Protein AF-A0A3B8K0N6-F1 (afdb_monomer_lite)

Radius of gyration: 29.84 Å; chains: 1; bounding box: 46×85×40 Å

Secondary structure (DSSP, 8-state):
------PPPS---PPP-PPPTTGGG----SPPP--S-HHHHHHHHHHHHHHHHHT------HHHHHHHHH-

Sequence (71 aa):
MARNRKRPRRSESRPALQPGDSWLRIKNPYPPIAQFSEDEIEAIHLASLNLLRDKGIKVLSEEARGHYRDA

Structure (mmCIF, N/CA/C/O backbone):
data_AF-A0A3B8K0N6-F1
#
_entry.id   AF-A0A3B8K0N6-F1
#
loop_
_atom_site.group_PDB
_atom_site.id
_atom_site.type_symbol
_atom_site.label_atom_id
_atom_site.label_alt_id
_atom_site.label_comp_id
_atom_site.label_asym_id
_atom_site.label_entity_id
_atom_site.label_seq_id
_atom_site.pdbx_PDB_ins_code
_atom_site.Cartn_x
_atom_site.Cartn_y
_atom_site.Cartn_z
_atom_site.occupancy
_atom_site.B_iso_or_equiv
_atom_site.auth_seq_id
_atom_site.auth_comp_id
_atom_site.auth_asym_id
_atom_site.auth_atom_id
_atom_site.pdbx_PDB_model_num
ATOM 1 N N . MET A 1 1 ? 31.385 74.096 14.720 1.00 50.78 1 MET A N 1
ATOM 2 C CA . MET A 1 1 ? 31.859 72.731 15.055 1.00 50.78 1 MET A CA 1
ATOM 3 C C . MET A 1 1 ? 30.679 71.874 15.525 1.00 50.78 1 MET A C 1
ATOM 5 O O . MET A 1 1 ? 30.468 71.712 16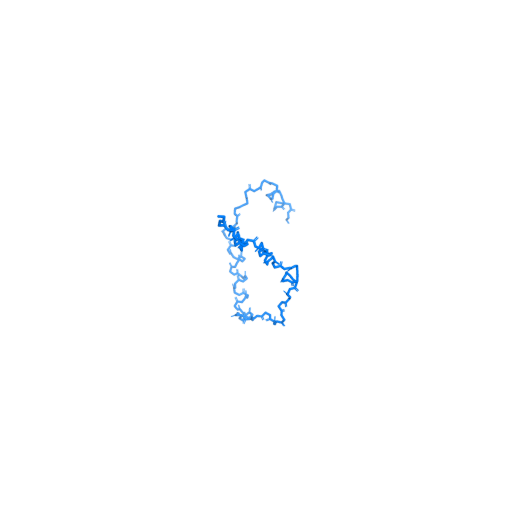.722 1.00 50.78 1 MET A O 1
ATOM 9 N N . ALA A 1 2 ? 29.847 71.378 14.603 1.00 51.75 2 ALA A N 1
ATOM 10 C CA . ALA A 1 2 ? 28.688 70.551 14.951 1.00 51.75 2 ALA A CA 1
ATOM 11 C C . ALA A 1 2 ? 29.119 69.078 15.068 1.00 51.75 2 ALA A C 1
ATOM 13 O O . ALA A 1 2 ? 29.531 68.460 14.088 1.00 51.75 2 ALA A O 1
ATOM 14 N N . ARG A 1 3 ? 29.070 68.525 16.288 1.00 56.59 3 ARG A N 1
ATOM 15 C CA . ARG A 1 3 ? 29.427 67.128 16.580 1.00 56.59 3 ARG A CA 1
ATOM 16 C C . ARG A 1 3 ? 28.398 66.187 15.954 1.00 56.59 3 ARG A C 1
ATOM 18 O O . ARG A 1 3 ? 27.303 66.014 16.481 1.00 56.59 3 ARG A O 1
ATOM 25 N N . ASN A 1 4 ? 28.779 65.565 14.842 1.00 56.69 4 ASN A N 1
ATOM 26 C CA . ASN A 1 4 ? 28.026 64.514 14.169 1.00 56.69 4 ASN A CA 1
ATOM 27 C C . ASN A 1 4 ? 27.966 63.254 15.056 1.00 56.69 4 ASN A C 1
ATOM 29 O O . ASN A 1 4 ? 28.822 62.372 14.970 1.00 56.69 4 ASN A O 1
ATOM 33 N N . ARG A 1 5 ? 26.972 63.174 15.949 1.00 63.00 5 ARG A N 1
ATOM 34 C CA . ARG A 1 5 ? 26.643 61.936 16.669 1.00 63.00 5 ARG A CA 1
ATOM 35 C C . ARG A 1 5 ? 26.004 60.966 15.677 1.00 63.00 5 ARG A C 1
ATOM 37 O O . ARG A 1 5 ? 24.789 60.961 15.492 1.00 63.00 5 ARG A O 1
ATOM 44 N N . LYS A 1 6 ? 26.837 60.141 15.038 1.00 58.66 6 LYS A N 1
ATOM 45 C CA . LYS A 1 6 ? 26.385 58.976 14.273 1.00 58.66 6 LYS A CA 1
ATOM 46 C C . LYS A 1 6 ? 25.576 58.076 15.214 1.00 58.66 6 LYS A C 1
ATOM 48 O O . LYS A 1 6 ? 26.137 57.432 16.095 1.00 58.66 6 LYS A O 1
ATOM 53 N N . ARG A 1 7 ? 24.251 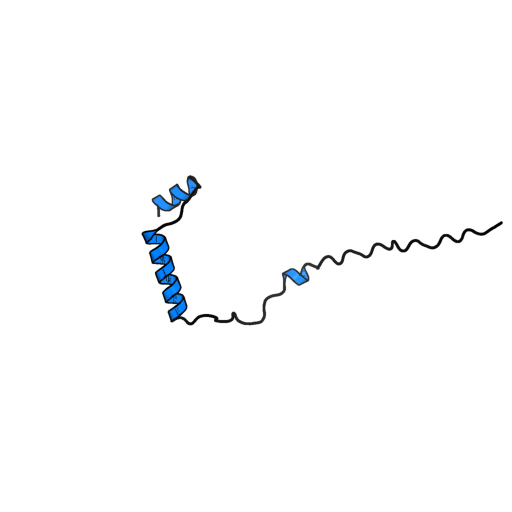58.064 15.043 1.00 64.38 7 ARG A N 1
ATOM 54 C CA . ARG A 1 7 ? 23.363 57.055 15.635 1.00 64.38 7 ARG A CA 1
ATOM 55 C C . ARG A 1 7 ? 23.883 55.670 15.224 1.00 64.38 7 ARG A C 1
ATOM 57 O O . ARG A 1 7 ? 24.083 55.472 14.021 1.00 64.38 7 ARG A O 1
ATOM 64 N N . PRO A 1 8 ? 24.097 54.725 16.155 1.00 55.75 8 PRO A N 1
ATOM 65 C CA . PRO A 1 8 ? 24.404 53.358 15.771 1.00 55.75 8 PRO A CA 1
ATOM 66 C C . PRO A 1 8 ? 23.222 52.843 14.951 1.00 55.75 8 PRO A C 1
ATOM 68 O O . PRO A 1 8 ? 22.069 52.882 15.389 1.00 55.75 8 PRO A O 1
ATOM 71 N N . ARG A 1 9 ? 23.498 52.452 13.705 1.00 60.09 9 ARG A N 1
ATOM 72 C CA . ARG A 1 9 ? 22.516 51.769 12.873 1.00 60.09 9 ARG A CA 1
ATOM 73 C C . ARG A 1 9 ? 22.160 50.489 13.611 1.00 60.09 9 ARG A C 1
ATOM 75 O O . ARG A 1 9 ? 23.039 49.682 13.889 1.00 60.09 9 ARG A O 1
ATOM 82 N N . ARG A 1 10 ? 20.878 50.331 13.939 1.00 54.66 10 ARG A N 1
ATOM 83 C CA . ARG A 1 10 ? 20.276 49.084 14.416 1.00 54.66 10 ARG A CA 1
ATOM 84 C C . ARG A 1 10 ? 20.309 48.067 13.271 1.00 54.66 10 ARG A C 1
ATOM 86 O O . ARG A 1 10 ? 19.294 47.744 12.674 1.00 54.66 10 ARG A O 1
ATOM 93 N N . SER A 1 11 ? 21.508 47.641 12.917 1.00 54.78 11 SER A N 1
ATOM 94 C CA . SER A 1 11 ? 21.795 46.432 12.162 1.00 54.78 11 SER A CA 1
ATOM 95 C C . SER A 1 11 ? 22.638 45.541 13.068 1.00 54.78 11 SER A C 1
ATOM 97 O O . SER A 1 11 ? 23.693 45.053 12.683 1.00 54.78 11 SER A O 1
ATOM 99 N N . GLU A 1 12 ? 22.199 45.387 14.318 1.00 58.38 12 GLU A N 1
ATOM 100 C CA . GLU A 1 12 ? 22.485 44.160 15.040 1.00 58.38 12 GLU A CA 1
ATOM 101 C C . GLU A 1 12 ? 21.722 43.083 14.291 1.00 58.38 12 GLU A C 1
ATOM 103 O O . GLU A 1 12 ? 20.489 43.025 14.321 1.00 58.38 12 GLU A O 1
ATOM 108 N N . SER A 1 13 ? 22.485 42.321 13.517 1.00 61.56 13 SER A N 1
ATOM 109 C CA . SER A 1 13 ? 22.105 41.051 12.936 1.00 61.56 13 SER A CA 1
ATOM 110 C C . SER A 1 13 ? 21.345 40.265 13.994 1.00 61.56 13 SER A C 1
ATOM 112 O O . SER A 1 13 ? 21.948 39.686 14.896 1.00 61.56 13 SER A O 1
ATOM 114 N N . ARG A 1 14 ? 20.010 40.274 13.922 1.00 61.12 14 ARG A N 1
ATOM 115 C CA . ARG A 1 14 ? 19.224 39.275 14.638 1.00 61.12 14 ARG A CA 1
ATOM 116 C C . ARG A 1 14 ? 19.757 37.937 14.137 1.00 61.12 14 ARG A C 1
ATOM 118 O O . ARG A 1 14 ? 19.694 37.726 12.922 1.00 61.12 14 ARG A O 1
ATOM 125 N N . PRO A 1 15 ? 20.323 37.072 14.997 1.00 61.72 15 PRO A N 1
ATOM 126 C CA . PRO A 1 15 ? 20.637 35.727 14.562 1.00 61.72 15 PRO A CA 1
ATOM 127 C C . PRO A 1 15 ? 19.336 35.158 14.004 1.00 61.72 15 PRO A C 1
ATOM 129 O O . PRO A 1 15 ? 18.286 35.265 14.646 1.00 61.72 15 PRO A O 1
ATOM 132 N N . ALA A 1 16 ? 19.379 34.662 12.767 1.00 65.69 16 ALA A N 1
ATOM 133 C CA . ALA A 1 16 ? 18.260 33.914 12.232 1.00 65.69 16 ALA A CA 1
ATOM 134 C C . ALA A 1 16 ? 17.972 32.819 13.260 1.00 65.69 16 ALA A C 1
ATOM 136 O O . ALA A 1 1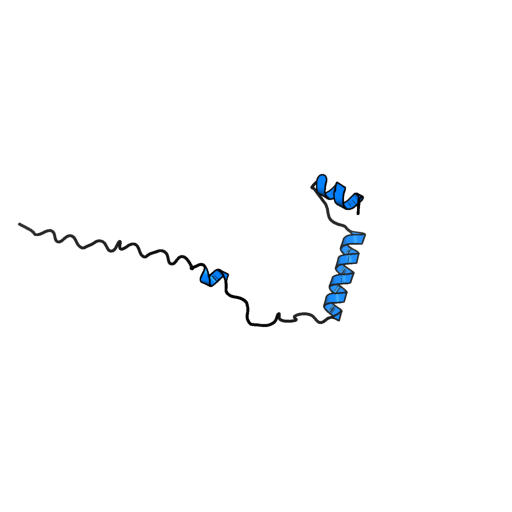6 ? 18.866 32.033 13.580 1.00 65.69 16 ALA A O 1
ATOM 137 N N . LEU A 1 17 ? 16.769 32.830 13.839 1.00 63.72 17 LEU A N 1
ATOM 138 C CA . LEU A 1 17 ? 16.258 31.722 14.636 1.00 63.72 17 LEU A CA 1
ATOM 139 C C . LEU A 1 17 ? 16.120 30.543 13.673 1.00 63.72 17 LEU A C 1
ATOM 141 O O . LEU A 1 17 ? 15.053 30.295 13.125 1.00 63.72 17 LEU A O 1
ATOM 145 N N . GLN A 1 18 ? 17.240 29.886 13.391 1.00 68.38 18 GLN A N 1
ATOM 146 C CA . GLN A 1 18 ? 17.263 28.589 12.752 1.00 68.38 18 GLN A CA 1
ATOM 147 C C . GLN A 1 18 ? 16.654 27.646 13.786 1.00 68.38 18 GLN A C 1
ATOM 149 O O . GLN A 1 18 ? 17.180 27.578 14.903 1.00 68.38 18 GLN A O 1
ATOM 154 N N . PRO A 1 19 ? 15.521 26.990 13.486 1.00 67.56 19 PRO A N 1
ATOM 155 C CA . PRO A 1 19 ? 14.997 25.961 14.365 1.00 67.56 19 PRO A CA 1
ATOM 156 C C . PRO A 1 19 ? 16.125 24.960 14.607 1.00 67.56 19 PRO A C 1
ATOM 158 O O . PRO A 1 19 ? 16.643 24.374 13.660 1.00 67.56 19 PRO A O 1
ATOM 161 N N . GLY A 1 20 ? 16.575 24.839 15.855 1.00 72.50 20 GLY A N 1
ATOM 162 C CA . GLY A 1 20 ? 17.630 23.891 16.189 1.00 72.50 20 GLY A CA 1
ATOM 163 C C . GLY A 1 20 ? 17.172 22.455 15.925 1.00 72.50 20 GLY A C 1
ATOM 164 O O . GLY A 1 20 ? 15.972 22.170 15.899 1.00 72.50 20 GLY A O 1
ATOM 165 N N . ASP A 1 21 ? 18.130 21.533 15.813 1.00 72.00 21 ASP A N 1
ATOM 166 C CA . ASP A 1 21 ? 17.898 20.094 15.586 1.00 72.00 21 ASP A CA 1
ATOM 167 C C . ASP A 1 21 ? 16.922 19.448 16.590 1.00 72.00 21 ASP A C 1
ATOM 169 O O . ASP A 1 21 ? 16.387 18.365 16.349 1.00 72.00 21 ASP A O 1
ATOM 173 N N . SER A 1 22 ? 16.667 20.103 17.726 1.00 73.69 22 SER A N 1
ATOM 174 C CA . SER A 1 22 ? 15.678 19.696 18.724 1.00 73.69 22 SER A CA 1
ATOM 175 C C . SER A 1 22 ? 14.250 19.624 18.172 1.00 73.69 22 SER A C 1
ATOM 177 O O . SER A 1 22 ? 13.499 18.749 18.601 1.00 73.69 22 SER A O 1
ATOM 179 N N . TRP A 1 23 ? 13.877 20.469 17.204 1.00 73.25 23 TRP A N 1
ATOM 180 C CA . TRP A 1 23 ? 12.533 20.449 16.611 1.00 73.25 23 TRP A CA 1
ATOM 181 C C . TRP A 1 23 ? 12.289 19.202 15.745 1.00 73.25 23 TRP A C 1
ATOM 183 O O . TRP A 1 23 ? 11.190 18.656 15.737 1.00 73.25 23 TRP A O 1
ATOM 193 N N . LEU A 1 24 ? 13.333 18.680 15.089 1.00 76.31 24 LEU A N 1
ATOM 194 C CA . LEU A 1 24 ? 13.264 17.459 14.270 1.00 76.31 24 LEU A CA 1
ATOM 195 C C . LEU A 1 24 ? 13.107 16.176 15.103 1.00 76.31 24 LEU A C 1
ATOM 197 O O . LEU A 1 24 ? 12.805 15.114 14.564 1.00 76.31 24 LEU A O 1
ATOM 201 N N . ARG A 1 25 ? 13.338 16.253 16.418 1.00 81.31 25 ARG A N 1
ATOM 202 C CA . ARG A 1 25 ? 13.332 15.102 17.336 1.00 81.31 25 ARG A CA 1
ATOM 203 C C . ARG A 1 25 ? 12.020 14.938 18.099 1.00 81.31 25 ARG A C 1
ATOM 205 O O . ARG A 1 25 ? 11.918 14.037 18.934 1.00 81.31 25 ARG A O 1
ATOM 212 N N . ILE A 1 26 ? 11.029 15.791 17.846 1.00 84.75 26 ILE A N 1
ATOM 213 C CA . ILE A 1 26 ? 9.727 15.705 18.505 1.00 84.75 26 ILE A CA 1
ATOM 214 C C . ILE A 1 26 ? 9.001 14.464 17.990 1.00 84.75 26 ILE A C 1
ATOM 216 O O . ILE A 1 26 ? 8.589 14.394 16.835 1.00 84.75 26 ILE A O 1
ATOM 220 N N . LYS A 1 27 ? 8.846 13.470 18.865 1.00 86.12 27 LYS A N 1
ATOM 221 C CA . LYS A 1 27 ? 8.001 12.304 18.609 1.00 86.12 27 LYS A CA 1
ATOM 222 C C . LYS A 1 27 ? 6.574 12.635 19.026 1.00 86.12 27 LYS A C 1
ATOM 224 O O . LYS A 1 27 ? 6.374 13.178 20.109 1.00 86.12 27 LYS A O 1
ATOM 229 N N . ASN A 1 28 ? 5.600 12.302 18.180 1.00 88.12 28 ASN A N 1
ATOM 230 C CA . ASN A 1 28 ? 4.188 12.435 18.527 1.00 88.12 28 ASN A CA 1
ATOM 231 C C . ASN A 1 28 ? 3.884 11.548 19.754 1.00 88.12 28 ASN A C 1
ATOM 233 O O . ASN A 1 28 ? 4.063 10.333 19.653 1.00 88.12 28 ASN A O 1
ATOM 237 N N . PRO A 1 29 ? 3.473 12.120 20.904 1.00 89.94 29 PRO A N 1
ATOM 238 C CA . PRO A 1 29 ? 3.184 11.344 22.108 1.00 89.94 29 PRO A CA 1
ATOM 239 C C . PRO A 1 29 ? 1.810 10.663 22.057 1.00 89.94 29 PRO A C 1
ATOM 241 O O . PRO A 1 29 ? 1.530 9.800 22.885 1.00 89.94 29 PRO A O 1
ATOM 244 N N . TYR A 1 30 ? 0.944 11.063 21.123 1.00 91.75 30 TYR A N 1
ATOM 245 C CA . TYR A 1 30 ? -0.405 10.533 21.010 1.00 91.75 30 TYR A CA 1
ATOM 246 C C . TYR A 1 30 ? -0.441 9.292 20.120 1.00 91.75 30 TYR A C 1
ATOM 248 O O . TYR A 1 30 ? 0.262 9.245 19.103 1.00 91.75 30 TYR A O 1
ATOM 256 N N . PRO A 1 31 ? -1.282 8.300 20.464 1.00 88.75 31 PRO A N 1
ATOM 257 C CA . PRO A 1 31 ? -1.507 7.168 19.584 1.00 88.75 31 PRO A CA 1
ATOM 258 C C . PRO A 1 31 ? -2.130 7.639 18.258 1.00 88.75 31 PRO A C 1
ATOM 260 O O . PRO A 1 31 ? -2.833 8.657 18.233 1.00 88.75 31 PRO A O 1
ATOM 263 N N . PRO A 1 32 ? -1.896 6.913 17.150 1.00 90.19 32 PRO A N 1
ATOM 264 C CA . PRO A 1 32 ? -2.591 7.166 15.897 1.00 90.19 32 PRO A CA 1
ATOM 265 C C . PRO A 1 32 ? -4.107 7.143 16.098 1.00 90.19 32 PRO A C 1
ATOM 267 O O . PRO A 1 32 ? -4.645 6.265 16.770 1.00 90.19 32 PRO A O 1
ATOM 270 N N . ILE A 1 33 ? -4.796 8.112 15.503 1.00 92.38 33 ILE A N 1
ATOM 271 C CA . ILE A 1 33 ? -6.256 8.161 15.534 1.00 92.38 33 ILE A CA 1
ATOM 272 C C . ILE A 1 33 ? -6.778 7.156 14.506 1.00 92.38 33 ILE A C 1
ATOM 274 O O . ILE A 1 33 ? -6.510 7.301 13.311 1.00 92.38 33 ILE A O 1
ATOM 278 N N . ALA A 1 34 ? -7.534 6.162 14.969 1.00 92.12 34 ALA A N 1
ATOM 279 C CA . ALA A 1 34 ? -8.239 5.219 14.109 1.00 92.12 34 ALA A CA 1
ATOM 280 C C . ALA A 1 34 ? -9.457 5.915 13.479 1.00 92.12 34 ALA A C 1
ATOM 282 O O . ALA A 1 34 ? -10.508 6.039 14.100 1.00 92.12 34 ALA A O 1
ATOM 283 N N . GLN A 1 35 ? -9.277 6.444 12.267 1.00 94.06 35 GLN A N 1
ATOM 284 C CA . GLN A 1 35 ? -10.335 7.143 11.521 1.00 94.06 35 GLN A CA 1
ATOM 285 C C . GLN A 1 35 ? -11.329 6.186 10.854 1.00 94.06 35 GLN A C 1
ATOM 287 O O . GLN A 1 35 ? -12.456 6.585 10.584 1.00 94.06 35 GLN A O 1
ATOM 292 N N . PHE A 1 36 ? -10.900 4.952 10.593 1.00 95.12 36 PHE A N 1
ATOM 293 C CA . PHE A 1 36 ? -11.680 3.907 9.942 1.00 95.12 36 PHE A CA 1
ATOM 294 C C . PHE A 1 36 ? -11.755 2.689 10.858 1.00 95.12 36 PHE A C 1
ATOM 296 O O . PHE A 1 36 ? -10.821 2.421 11.619 1.00 95.12 36 PHE A O 1
ATOM 303 N N . SER A 1 37 ? -12.865 1.968 10.778 1.00 96.31 37 SER A N 1
ATOM 304 C CA . SER A 1 37 ? -13.013 0.641 11.370 1.00 96.31 37 SER A CA 1
ATOM 305 C C . SER A 1 37 ? -12.180 -0.405 10.618 1.00 96.31 37 SER A C 1
ATOM 307 O O . SER A 1 37 ? -11.770 -0.190 9.477 1.00 96.31 37 SER A O 1
ATOM 309 N N . GLU A 1 38 ? -11.949 -1.559 11.245 1.00 96.12 38 GLU A N 1
ATOM 310 C CA . GLU A 1 38 ? -11.201 -2.668 10.630 1.00 96.12 38 GLU A CA 1
ATOM 311 C C . GLU A 1 38 ? -11.867 -3.163 9.334 1.00 96.12 38 GLU A C 1
ATOM 313 O O . GLU A 1 38 ? -11.190 -3.382 8.332 1.00 96.12 38 GLU A O 1
ATOM 318 N N . ASP A 1 39 ? -13.200 -3.246 9.314 1.00 97.44 39 ASP A N 1
ATOM 319 C CA . ASP A 1 39 ? -13.957 -3.685 8.136 1.00 97.44 39 ASP A CA 1
ATOM 320 C C . ASP A 1 39 ? -13.817 -2.697 6.964 1.00 97.44 39 ASP A C 1
ATOM 322 O O . ASP A 1 39 ? -13.717 -3.098 5.803 1.00 97.44 39 ASP A O 1
ATOM 326 N N . GLU A 1 40 ? -13.774 -1.392 7.250 1.00 97.81 40 GLU A N 1
ATOM 327 C CA . GLU A 1 40 ? -13.552 -0.358 6.231 1.00 97.81 40 GLU A CA 1
ATOM 328 C C . GLU A 1 40 ? -12.127 -0.411 5.670 1.00 97.81 40 GLU A C 1
ATOM 330 O O . GLU A 1 40 ? -11.924 -0.213 4.469 1.00 97.81 40 GLU A O 1
ATOM 335 N N . ILE A 1 41 ? -11.139 -0.714 6.514 1.00 97.50 41 ILE A N 1
ATOM 336 C CA . ILE A 1 41 ? -9.752 -0.913 6.081 1.00 97.50 41 ILE A CA 1
ATOM 337 C C . ILE A 1 41 ? -9.658 -2.136 5.166 1.00 97.50 41 ILE A C 1
ATOM 339 O O . ILE A 1 41 ? -9.041 -2.047 4.101 1.00 97.50 41 ILE A O 1
ATOM 343 N N . GLU A 1 42 ? -10.315 -3.241 5.521 1.00 98.19 42 GLU A N 1
ATOM 344 C CA . GLU A 1 42 ? -10.355 -4.440 4.680 1.00 98.19 42 GLU A CA 1
ATOM 345 C C . GLU A 1 42 ? -11.061 -4.165 3.344 1.00 98.19 42 GLU A C 1
ATOM 347 O O . GLU A 1 42 ? -10.586 -4.570 2.280 1.00 98.19 42 GLU A O 1
ATOM 352 N N . ALA A 1 43 ? -12.143 -3.383 3.353 1.00 98.44 43 ALA A N 1
ATOM 353 C CA . ALA A 1 43 ? -12.807 -2.967 2.12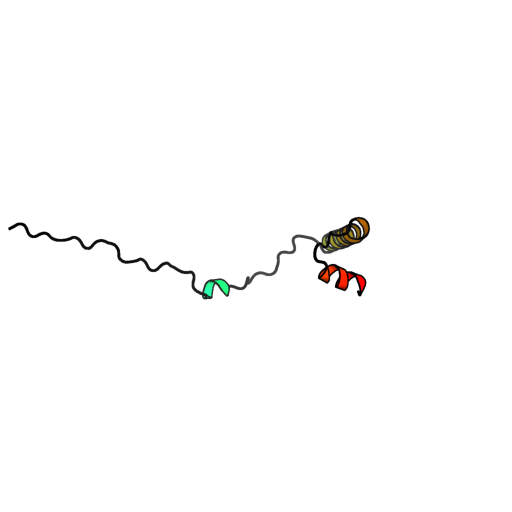1 1.00 98.44 43 ALA A CA 1
ATOM 354 C C . ALA A 1 43 ? -11.868 -2.163 1.200 1.00 98.44 43 ALA A C 1
ATOM 356 O O . ALA A 1 43 ? -11.815 -2.420 -0.009 1.00 98.44 43 ALA A O 1
ATOM 357 N N . ILE A 1 44 ? -11.086 -1.227 1.754 1.00 97.62 44 ILE A N 1
ATOM 358 C CA . ILE A 1 44 ? -10.075 -0.466 0.998 1.00 97.62 44 ILE A CA 1
ATOM 359 C C . ILE A 1 44 ? -8.973 -1.396 0.479 1.00 97.62 44 ILE A C 1
ATOM 361 O O . ILE A 1 44 ? -8.531 -1.244 -0.666 1.00 97.62 44 ILE A O 1
ATOM 365 N N . HIS A 1 45 ? -8.542 -2.364 1.288 1.00 98.06 45 HIS A N 1
ATOM 366 C CA . HIS A 1 45 ? -7.526 -3.339 0.910 1.00 98.06 45 HIS A CA 1
ATOM 367 C C . HIS A 1 45 ? -7.966 -4.156 -0.312 1.00 98.06 45 HIS A C 1
ATOM 369 O O . HIS A 1 45 ? -7.292 -4.143 -1.348 1.00 98.06 45 HIS A O 1
ATOM 375 N N . LEU A 1 46 ? -9.144 -4.778 -0.243 1.00 98.44 46 LEU A N 1
ATOM 376 C CA . LEU A 1 46 ? -9.698 -5.586 -1.329 1.00 98.44 46 LEU A CA 1
ATOM 377 C C . LEU A 1 46 ? -9.961 -4.754 -2.589 1.00 98.44 46 LEU A C 1
ATOM 379 O O . LEU A 1 46 ? -9.646 -5.189 -3.701 1.00 98.44 46 LEU A O 1
ATOM 383 N N . ALA A 1 47 ? -10.492 -3.538 -2.436 1.00 98.12 47 ALA A N 1
ATOM 384 C CA . ALA A 1 47 ? -10.697 -2.624 -3.557 1.00 98.12 47 ALA A CA 1
ATOM 385 C C . ALA A 1 47 ? -9.371 -2.267 -4.248 1.00 98.12 47 ALA A C 1
ATOM 387 O O . ALA A 1 47 ? -9.298 -2.265 -5.479 1.00 98.12 47 ALA A O 1
ATOM 388 N N . SER A 1 48 ? -8.314 -2.025 -3.470 1.00 98.00 48 SER A N 1
ATOM 389 C CA . SER A 1 48 ? -6.979 -1.714 -3.991 1.00 98.00 48 SER A CA 1
ATOM 390 C C . SER A 1 48 ? -6.368 -2.902 -4.736 1.00 98.00 48 SER A C 1
ATOM 392 O O . SER A 1 48 ? -5.810 -2.720 -5.819 1.00 98.00 48 SER A O 1
ATOM 394 N N . LEU A 1 49 ? -6.516 -4.125 -4.216 1.00 97.81 49 LEU A N 1
ATOM 395 C CA . LEU A 1 49 ? -6.062 -5.337 -4.905 1.00 97.81 49 LEU A CA 1
ATOM 396 C C . LEU A 1 49 ? -6.804 -5.559 -6.224 1.00 97.81 49 LEU A C 1
ATOM 398 O O . LEU A 1 49 ? -6.174 -5.845 -7.241 1.00 97.81 49 LEU A O 1
ATOM 402 N N . ASN A 1 50 ? -8.126 -5.381 -6.228 1.00 98.00 50 ASN A N 1
ATOM 403 C CA . ASN A 1 50 ? -8.923 -5.471 -7.450 1.00 98.00 50 ASN A CA 1
ATOM 404 C C . ASN A 1 50 ? -8.482 -4.418 -8.474 1.00 98.00 50 ASN A C 1
ATOM 406 O O . ASN A 1 50 ? -8.279 -4.741 -9.641 1.00 98.00 50 ASN A O 1
ATOM 410 N N . LEU A 1 51 ? -8.247 -3.177 -8.037 1.00 97.88 51 LEU A N 1
ATOM 411 C CA . LEU A 1 51 ? -7.741 -2.112 -8.899 1.00 97.88 51 LEU A CA 1
ATOM 412 C C . LEU A 1 51 ? -6.380 -2.471 -9.514 1.00 97.88 51 LEU A C 1
ATOM 414 O O . LEU A 1 51 ? -6.195 -2.321 -10.723 1.00 97.88 51 LEU A O 1
ATOM 418 N N . LEU A 1 52 ? -5.438 -2.962 -8.706 1.00 96.44 52 LEU A N 1
ATOM 419 C CA . LEU A 1 52 ? -4.107 -3.351 -9.177 1.00 96.44 52 LEU A CA 1
ATOM 420 C C . LEU A 1 52 ? -4.154 -4.558 -10.116 1.00 96.44 52 LEU A C 1
ATOM 422 O O . LEU A 1 52 ? -3.425 -4.577 -11.103 1.00 96.44 52 LEU A O 1
ATOM 426 N N . ARG A 1 53 ? -5.024 -5.535 -9.861 1.00 96.19 53 ARG A N 1
ATOM 427 C CA . ARG A 1 53 ? -5.208 -6.690 -10.746 1.00 96.19 53 ARG A CA 1
ATOM 428 C C . ARG A 1 53 ? -5.839 -6.289 -12.080 1.00 96.19 53 ARG A C 1
ATOM 430 O O . ARG A 1 53 ? -5.365 -6.709 -13.131 1.00 96.19 53 ARG A O 1
ATOM 437 N N . ASP A 1 54 ? -6.900 -5.487 -12.037 1.00 97.62 54 ASP A N 1
ATOM 438 C CA . ASP A 1 54 ? -7.760 -5.256 -13.201 1.00 97.62 54 ASP A CA 1
ATOM 439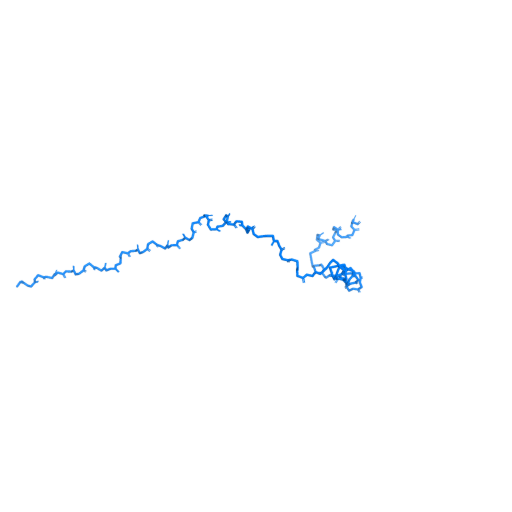 C C . ASP A 1 54 ? -7.285 -4.071 -14.058 1.00 97.62 54 ASP A C 1
ATOM 441 O O . ASP A 1 54 ? -7.497 -4.054 -15.273 1.00 97.62 54 ASP A O 1
ATOM 445 N N . LYS A 1 55 ? -6.671 -3.050 -13.442 1.00 96.69 55 LYS A N 1
ATOM 446 C CA . LYS A 1 55 ? -6.133 -1.863 -14.136 1.00 96.69 55 LYS A CA 1
ATOM 447 C C . LYS A 1 55 ? -4.611 -1.827 -14.165 1.00 96.69 55 LYS A C 1
ATOM 449 O O . LYS A 1 55 ? -4.045 -1.343 -15.145 1.00 96.69 55 LYS A O 1
ATOM 454 N N . GLY A 1 56 ? -3.958 -2.333 -13.122 1.00 93.69 56 GLY A N 1
ATOM 455 C CA . GLY A 1 56 ? -2.505 -2.291 -12.997 1.00 93.69 56 GLY A CA 1
ATOM 456 C C . GLY A 1 56 ? -1.944 -0.885 -12.801 1.00 93.69 56 GLY A C 1
ATOM 457 O O . GLY A 1 56 ? -2.662 0.100 -12.627 1.00 93.69 56 GLY A O 1
ATOM 458 N N . ILE A 1 57 ? -0.615 -0.805 -12.834 1.00 95.44 57 ILE A N 1
ATOM 459 C CA . ILE A 1 57 ? 0.143 0.446 -12.785 1.00 95.44 57 ILE A CA 1
ATOM 460 C C . ILE A 1 57 ? 1.152 0.484 -13.926 1.00 95.44 57 ILE A C 1
ATOM 462 O O . ILE A 1 57 ? 1.712 -0.536 -14.329 1.00 95.44 57 ILE A O 1
ATOM 466 N N . LYS A 1 58 ? 1.407 1.680 -14.457 1.00 95.75 58 LYS A N 1
ATOM 467 C CA . LYS A 1 58 ? 2.380 1.857 -15.534 1.00 95.75 58 LYS A CA 1
ATOM 468 C C . LYS A 1 58 ? 3.784 2.015 -14.955 1.00 95.75 58 LYS A C 1
ATOM 470 O O . LYS A 1 58 ? 4.119 3.065 -14.414 1.00 95.75 58 LYS A O 1
ATOM 475 N N . VAL A 1 59 ? 4.616 0.992 -15.127 1.00 96.00 59 VAL A N 1
ATOM 476 C CA . VAL A 1 59 ? 6.029 1.023 -14.728 1.00 96.00 59 VAL A CA 1
ATOM 477 C C . VAL A 1 59 ? 6.873 1.538 -15.892 1.00 96.00 59 VAL A C 1
ATOM 479 O O . VAL A 1 59 ? 6.948 0.909 -16.947 1.00 96.00 59 VAL A O 1
ATOM 482 N N . LEU A 1 60 ? 7.479 2.714 -15.710 1.00 97.12 60 LEU A N 1
ATOM 483 C CA . LEU A 1 60 ? 8.256 3.388 -16.759 1.00 97.12 60 LEU A CA 1
ATOM 484 C C . LEU A 1 60 ? 9.737 2.985 -16.780 1.00 97.12 60 LEU A C 1
ATOM 486 O O . LEU A 1 60 ? 10.369 3.086 -17.826 1.00 97.12 60 LEU A O 1
ATOM 490 N N . SER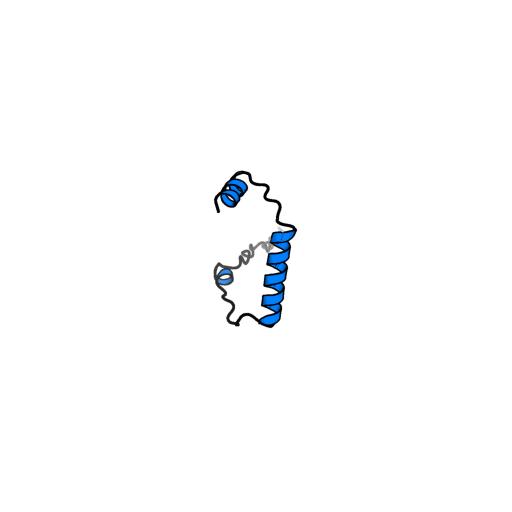 A 1 61 ? 10.286 2.540 -15.648 1.00 97.50 61 SER A N 1
ATOM 491 C CA . SER A 1 61 ? 11.684 2.104 -15.552 1.00 97.50 61 SER A CA 1
ATOM 492 C C . SER A 1 61 ? 11.860 0.699 -16.125 1.00 97.50 61 SER A C 1
ATOM 494 O O . SER A 1 61 ? 11.139 -0.216 -15.735 1.00 97.50 61 SER A O 1
ATOM 496 N N . GLU A 1 62 ? 12.835 0.518 -17.018 1.00 95.44 62 GLU A N 1
ATOM 497 C CA . GLU A 1 62 ? 13.155 -0.786 -17.614 1.00 95.44 62 GLU A CA 1
ATOM 498 C C . GLU A 1 62 ? 13.590 -1.809 -16.560 1.00 95.44 62 GLU A C 1
ATOM 500 O O . GLU A 1 62 ? 13.078 -2.925 -16.532 1.00 95.44 62 GLU A O 1
ATOM 505 N N . GLU A 1 63 ? 14.490 -1.399 -15.665 1.00 96.31 63 GLU A N 1
ATOM 506 C CA . GLU A 1 63 ? 15.021 -2.230 -14.580 1.00 96.31 63 GLU A CA 1
ATOM 507 C C . GLU A 1 63 ? 13.894 -2.744 -13.678 1.00 96.31 63 GLU A C 1
ATOM 509 O O . GLU A 1 63 ? 13.786 -3.942 -13.422 1.00 96.31 63 GLU A O 1
ATOM 514 N N . ALA A 1 64 ? 12.970 -1.857 -13.293 1.00 96.25 64 ALA A N 1
ATOM 515 C CA . ALA A 1 64 ? 11.829 -2.226 -12.463 1.00 96.25 64 ALA A CA 1
ATOM 516 C C . ALA A 1 64 ? 10.929 -3.273 -13.143 1.00 96.25 64 ALA A C 1
ATOM 518 O O . ALA A 1 64 ? 10.440 -4.186 -12.482 1.00 96.25 64 ALA A O 1
ATOM 519 N N . ARG A 1 65 ? 10.737 -3.197 -14.468 1.00 95.44 65 ARG A N 1
ATOM 520 C CA . ARG A 1 65 ? 9.987 -4.225 -15.220 1.00 95.44 65 ARG A CA 1
ATOM 521 C C . ARG A 1 65 ? 10.705 -5.572 -15.243 1.00 95.44 65 ARG A C 1
ATOM 523 O O . ARG A 1 65 ? 10.034 -6.590 -15.370 1.00 95.44 65 ARG A O 1
ATOM 530 N N . GLY A 1 66 ? 12.038 -5.582 -15.169 1.00 96.00 66 GLY A N 1
ATOM 531 C CA . GLY A 1 66 ? 12.822 -6.800 -14.957 1.00 96.00 66 GLY A CA 1
ATOM 532 C C . GLY A 1 66 ? 12.413 -7.475 -13.653 1.00 96.00 66 GLY A C 1
ATOM 533 O O . GLY A 1 66 ? 11.899 -8.587 -13.678 1.00 96.00 66 GLY A O 1
ATOM 534 N N . HIS A 1 67 ? 12.485 -6.736 -12.546 1.00 95.94 67 HIS A N 1
ATOM 535 C CA . HIS A 1 67 ? 12.119 -7.258 -11.228 1.00 95.94 67 HIS A CA 1
ATOM 536 C C . HIS A 1 67 ? 10.679 -7.780 -11.138 1.00 95.94 67 HIS A C 1
ATOM 538 O O . HIS A 1 67 ? 10.452 -8.811 -10.518 1.00 95.94 67 HIS A O 1
ATOM 544 N N . TYR A 1 68 ? 9.707 -7.120 -11.776 1.00 93.00 68 TYR A N 1
ATOM 545 C CA . TYR A 1 68 ? 8.316 -7.596 -11.777 1.00 93.00 68 TYR A CA 1
ATOM 546 C C . TYR A 1 68 ? 8.073 -8.863 -12.611 1.00 93.00 68 TYR A C 1
ATOM 548 O O . TYR A 1 68 ? 7.040 -9.494 -12.426 1.00 93.00 68 TYR A O 1
ATOM 556 N N . ARG A 1 69 ? 8.958 -9.209 -13.555 1.00 93.31 69 ARG A N 1
ATOM 557 C CA . ARG A 1 69 ? 8.837 -10.445 -14.353 1.00 93.31 69 ARG A CA 1
ATOM 558 C C . ARG A 1 69 ? 9.452 -11.657 -13.661 1.00 93.31 69 ARG A C 1
ATOM 560 O O . ARG A 1 69 ? 9.022 -12.770 -13.939 1.00 93.31 69 ARG A O 1
ATOM 567 N N . ASP A 1 70 ? 10.452 -11.421 -12.817 1.00 93.81 70 ASP A N 1
ATOM 568 C CA . ASP A 1 70 ? 11.192 -12.472 -12.115 1.00 93.81 70 ASP A CA 1
ATOM 569 C C . ASP A 1 70 ? 10.546 -12.866 -10.771 1.00 93.81 70 ASP A C 1
ATOM 571 O O . ASP A 1 70 ? 10.927 -13.881 -10.188 1.00 93.81 70 ASP A O 1
ATOM 575 N N . ALA A 1 71 ? 9.608 -12.052 -10.274 1.00 81.31 71 ALA A N 1
ATOM 576 C CA . ALA A 1 71 ? 8.843 -12.271 -9.044 1.00 81.31 71 ALA A CA 1
ATOM 577 C C . ALA A 1 71 ? 7.599 -13.138 -9.283 1.00 81.31 71 ALA A C 1
ATOM 579 O O . ALA A 1 71 ? 7.293 -13.961 -8.390 1.00 81.31 71 ALA A O 1
#

pLDDT: mean 83.7, std 16.01, range [50.78, 98.44]

Foldseek 3Di:
DDDPPPDPPPPPPPPPPPPPCVVVPDDDPDDDDCPDDPVVVVVVVVVVVCCCVVPNDDDPDPVVVVVVVVD